Protein AF-A0A8S4A757-F1 (afdb_monomer)

pLDDT: mean 92.26, std 6.05, range [65.06, 97.44]

Structure (mmCIF, N/CA/C/O backbone):
data_AF-A0A8S4A757-F1
#
_entry.id   AF-A0A8S4A757-F1
#
loop_
_atom_site.group_PDB
_atom_site.id
_atom_site.type_symbol
_atom_site.label_atom_id
_atom_site.label_alt_id
_atom_site.label_comp_id
_atom_site.label_asym_id
_atom_site.label_entity_id
_atom_site.label_seq_id
_atom_site.pdbx_PDB_ins_code
_atom_site.Cartn_x
_atom_site.Cartn_y
_atom_site.Cartn_z
_atom_site.oc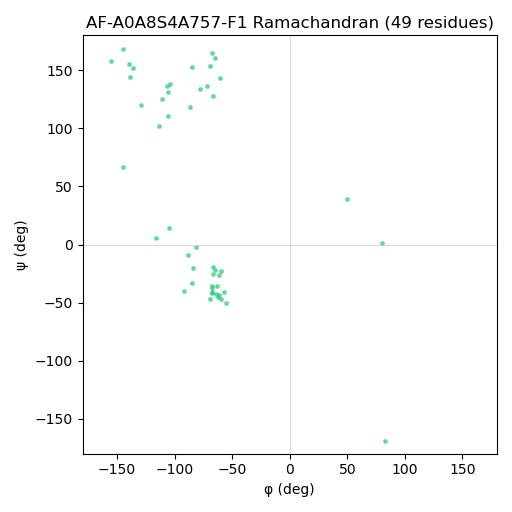cupancy
_atom_site.B_iso_or_equiv
_atom_site.auth_seq_id
_atom_site.auth_comp_id
_atom_site.auth_asym_id
_atom_site.auth_atom_id
_atom_site.pdbx_PDB_model_num
ATOM 1 N N . PHE A 1 1 ? -18.423 -1.802 0.134 1.00 67.06 1 PHE A N 1
ATOM 2 C CA . PHE A 1 1 ? -18.107 -1.619 1.566 1.00 67.06 1 PHE A CA 1
ATOM 3 C C . PHE A 1 1 ? -18.787 -2.748 2.313 1.00 67.06 1 PHE A C 1
ATOM 5 O O . PHE A 1 1 ? -19.967 -2.958 2.067 1.00 67.06 1 PHE A O 1
ATOM 12 N N . ILE A 1 2 ? -18.046 -3.516 3.113 1.00 83.31 2 ILE A N 1
ATOM 13 C CA . ILE A 1 2 ? -18.606 -4.619 3.902 1.00 83.31 2 ILE A CA 1
ATOM 14 C C . ILE A 1 2 ? -18.634 -4.132 5.354 1.00 83.31 2 ILE A C 1
ATOM 16 O O . ILE A 1 2 ? -17.556 -3.915 5.909 1.00 83.31 2 ILE A O 1
ATOM 20 N N . PRO A 1 3 ? -19.816 -3.879 5.940 1.00 84.44 3 PRO A N 1
ATOM 21 C CA . PRO A 1 3 ? -19.907 -3.449 7.327 1.00 84.44 3 PRO A CA 1
ATOM 22 C C . PRO A 1 3 ? -19.523 -4.598 8.274 1.00 84.44 3 PRO A C 1
ATOM 24 O O . PRO A 1 3 ? -19.683 -5.770 7.914 1.00 84.44 3 PRO A O 1
ATOM 27 N N . PRO A 1 4 ? -19.029 -4.290 9.484 1.00 90.75 4 PRO A N 1
ATOM 28 C CA . PRO A 1 4 ? -18.778 -5.310 10.492 1.00 90.75 4 PRO A CA 1
ATOM 29 C C . PRO A 1 4 ? -20.079 -6.030 10.853 1.00 90.75 4 PRO A C 1
ATOM 31 O O . PRO A 1 4 ? -21.148 -5.425 10.926 1.00 90.75 4 PRO A O 1
ATOM 34 N N . THR A 1 5 ? -19.989 -7.336 11.104 1.00 93.69 5 THR A N 1
ATOM 35 C CA . THR A 1 5 ? -21.146 -8.124 11.547 1.00 93.69 5 THR A CA 1
ATOM 36 C C . THR A 1 5 ? -21.595 -7.706 12.948 1.00 93.69 5 THR A C 1
ATOM 38 O O . THR A 1 5 ? -22.797 -7.606 13.183 1.00 93.69 5 THR A O 1
ATOM 41 N N . LYS A 1 6 ? -20.645 -7.447 13.864 1.00 93.94 6 LYS A N 1
ATOM 42 C CA . LYS A 1 6 ? -20.829 -6.857 15.205 1.00 93.94 6 LYS A CA 1
ATOM 43 C C . LYS A 1 6 ? -19.527 -6.181 15.670 1.00 93.94 6 LYS A C 1
ATOM 45 O O . LYS A 1 6 ? -18.448 -6.587 15.246 1.00 93.94 6 LYS A O 1
ATOM 50 N N . GLY A 1 7 ? -19.629 -5.235 16.606 1.00 94.31 7 GLY A N 1
ATOM 51 C CA . GLY A 1 7 ? -18.481 -4.625 17.293 1.00 94.3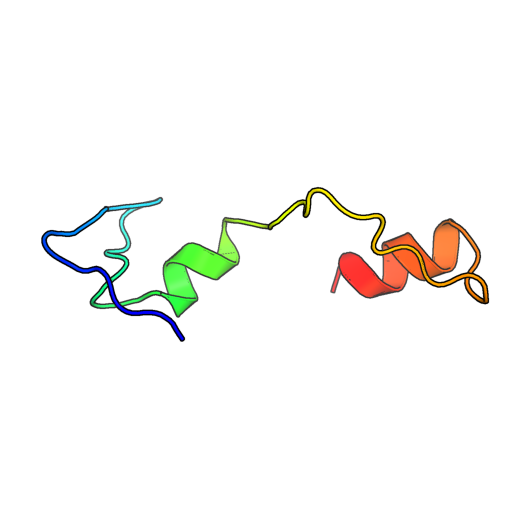1 7 GLY A CA 1
ATOM 52 C C . GLY A 1 7 ? -17.796 -3.494 16.520 1.00 94.31 7 GLY A C 1
ATOM 53 O O . GLY A 1 7 ? -18.323 -3.004 15.523 1.00 94.31 7 GLY A O 1
ATOM 54 N N . THR A 1 8 ? -16.628 -3.076 17.014 1.00 95.81 8 THR A N 1
ATOM 55 C CA . THR A 1 8 ? -15.792 -2.035 16.400 1.00 95.81 8 THR A CA 1
ATOM 56 C C . THR A 1 8 ? -14.297 -2.326 16.579 1.00 95.81 8 THR A C 1
ATOM 58 O O . THR A 1 8 ? -13.914 -3.210 17.347 1.00 95.81 8 THR A O 1
ATOM 61 N N . ALA A 1 9 ? -13.456 -1.579 15.866 1.00 94.56 9 ALA A N 1
ATOM 62 C CA . ALA A 1 9 ? -12.007 -1.560 16.003 1.00 94.56 9 ALA A CA 1
ATOM 63 C C . ALA A 1 9 ? -11.484 -0.120 15.901 1.00 94.56 9 ALA A C 1
ATOM 65 O O . ALA A 1 9 ? -11.988 0.676 15.108 1.00 94.56 9 ALA A O 1
ATOM 66 N N . ILE A 1 10 ? -10.437 0.185 16.671 1.00 95.81 10 ILE A N 1
ATOM 67 C CA . ILE A 1 10 ? -9.765 1.487 16.664 1.00 95.81 10 ILE A CA 1
ATOM 68 C C . ILE A 1 10 ? -8.371 1.313 16.068 1.00 95.81 10 ILE A C 1
ATOM 70 O O . ILE A 1 10 ? -7.584 0.496 16.544 1.00 95.81 10 ILE A O 1
ATOM 74 N N . ILE A 1 11 ? -8.058 2.095 15.038 1.00 95.38 11 ILE A N 1
ATOM 75 C CA . ILE A 1 11 ? -6.768 2.075 14.347 1.00 95.38 11 ILE A CA 1
ATOM 76 C C . ILE A 1 11 ? -6.252 3.505 14.265 1.00 95.38 11 ILE A C 1
ATOM 78 O O . ILE A 1 11 ? -6.908 4.374 13.694 1.00 95.38 11 ILE A O 1
ATOM 82 N N . ASN A 1 12 ? -5.077 3.752 14.848 1.00 94.62 12 ASN A N 1
ATOM 83 C CA . ASN A 1 12 ? -4.458 5.082 14.907 1.00 94.62 12 ASN A CA 1
ATOM 84 C C . ASN A 1 12 ? -5.416 6.178 15.415 1.00 94.62 12 ASN A C 1
ATOM 86 O O . ASN A 1 12 ? -5.424 7.295 14.907 1.00 94.62 12 ASN A O 1
ATOM 90 N N . GLY A 1 13 ? -6.246 5.838 16.409 1.00 95.25 13 GLY A N 1
ATOM 91 C CA . GLY A 1 13 ? -7.225 6.750 17.009 1.00 95.25 13 GLY A CA 1
ATOM 92 C C . GLY A 1 13 ? -8.523 6.930 16.216 1.00 95.25 13 GLY A C 1
ATOM 93 O O . GLY A 1 13 ? -9.387 7.678 16.661 1.00 95.25 13 GLY A O 1
ATOM 94 N N . TYR A 1 14 ? -8.690 6.244 15.082 1.00 96.19 14 TYR A N 1
ATOM 95 C CA . TYR A 1 14 ? -9.914 6.274 14.282 1.00 96.19 14 TYR A CA 1
ATOM 96 C C . TYR A 1 14 ? -10.713 4.984 14.449 1.00 96.19 14 TYR A C 1
ATOM 98 O O . TYR A 1 14 ? -10.172 3.886 14.305 1.00 96.19 14 TYR A O 1
ATOM 106 N N . ASP A 1 15 ? -12.007 5.123 14.716 1.00 95.31 15 ASP A N 1
ATOM 107 C CA . ASP A 1 15 ? -12.960 4.016 14.735 1.00 95.31 15 ASP A CA 1
ATOM 108 C C . ASP A 1 15 ? -13.350 3.617 13.296 1.00 95.31 15 ASP A C 1
ATOM 110 O O . ASP A 1 15 ? -13.621 4.474 12.447 1.00 95.31 15 ASP A O 1
ATOM 114 N N . ILE A 1 16 ? -13.355 2.314 12.994 1.00 93.19 16 ILE A N 1
ATOM 115 C CA . ILE A 1 16 ? -13.647 1.794 11.644 1.00 93.19 16 ILE A CA 1
ATOM 116 C C . ILE A 1 16 ? -15.096 2.029 11.187 1.00 93.19 16 ILE A C 1
ATOM 118 O O . ILE A 1 16 ? -15.347 2.062 9.980 1.00 93.19 16 ILE A O 1
ATOM 122 N N . CYS A 1 17 ? -16.038 2.166 12.121 1.00 93.38 17 CYS A N 1
ATOM 123 C CA . CYS A 1 17 ? -17.453 2.415 11.865 1.00 93.38 17 CYS A CA 1
ATOM 124 C C . CYS A 1 17 ? -17.733 3.910 11.686 1.00 93.38 17 CYS A C 1
ATOM 126 O O . CYS A 1 17 ? -18.595 4.269 10.886 1.00 93.38 17 CYS A O 1
ATOM 128 N N . GLU A 1 18 ? -16.995 4.776 12.386 1.00 94.00 18 GLU A N 1
ATOM 129 C CA . GLU A 1 18 ? -17.198 6.230 12.333 1.00 94.00 18 GLU A CA 1
ATOM 130 C C . GLU A 1 18 ? -16.338 6.924 11.267 1.00 94.00 18 GLU A C 1
ATOM 132 O O . GLU A 1 18 ? -16.809 7.830 10.580 1.00 94.00 18 GLU A O 1
ATOM 137 N N . ASN A 1 19 ? -15.074 6.515 11.095 1.00 93.75 19 ASN A N 1
ATOM 138 C CA . ASN A 1 19 ? -14.131 7.191 10.201 1.00 93.75 19 ASN A CA 1
ATOM 139 C C . ASN A 1 19 ? -13.168 6.228 9.491 1.00 93.75 19 ASN A C 1
ATOM 141 O O . ASN A 1 19 ? -11.941 6.282 9.639 1.00 93.75 19 ASN A O 1
ATOM 145 N N . ILE A 1 20 ? -13.723 5.391 8.612 1.00 92.19 20 ILE A N 1
ATOM 146 C CA . ILE A 1 20 ? -12.924 4.469 7.793 1.00 92.19 20 ILE A CA 1
ATOM 147 C C . ILE A 1 20 ? -11.936 5.190 6.858 1.00 92.19 20 ILE A C 1
ATOM 149 O O . ILE A 1 20 ? -10.903 4.631 6.488 1.00 92.19 20 ILE A O 1
ATOM 153 N N . ALA A 1 21 ? -12.227 6.434 6.466 1.00 92.88 21 ALA A N 1
ATOM 154 C CA . ALA A 1 21 ? -11.332 7.227 5.629 1.00 92.88 21 ALA A CA 1
ATOM 155 C C . ALA A 1 21 ? -10.042 7.603 6.377 1.00 92.88 21 ALA A C 1
ATOM 157 O O . ALA A 1 21 ? -8.960 7.498 5.804 1.00 92.88 21 ALA A O 1
ATOM 158 N N . GLY A 1 22 ? -10.142 7.984 7.656 1.00 94.69 22 GLY A N 1
ATOM 159 C CA . GLY A 1 22 ? -8.997 8.248 8.532 1.00 94.69 22 GLY A CA 1
ATOM 160 C C . GLY A 1 22 ? -8.133 7.006 8.740 1.00 94.69 22 GLY A C 1
ATOM 161 O O . GLY A 1 22 ? -6.922 7.065 8.540 1.00 94.69 22 GLY A O 1
ATOM 162 N N . VAL A 1 23 ? -8.767 5.859 9.007 1.00 94.75 23 VAL A N 1
ATOM 163 C CA . VAL A 1 23 ? -8.087 4.557 9.121 1.00 94.75 23 VAL A CA 1
ATOM 164 C C . VAL A 1 23 ? -7.265 4.248 7.862 1.00 94.75 23 VAL A C 1
ATOM 166 O O . VAL A 1 23 ? -6.070 3.952 7.948 1.00 94.75 23 VAL A O 1
ATOM 169 N N . ARG A 1 24 ? -7.877 4.379 6.675 1.00 92.88 24 ARG A N 1
ATOM 170 C CA . ARG A 1 24 ? -7.251 4.055 5.379 1.00 92.88 24 ARG A CA 1
ATOM 171 C C . ARG A 1 24 ? -6.061 4.934 5.006 1.00 92.88 24 ARG A C 1
ATOM 173 O O . ARG A 1 24 ? -5.233 4.486 4.230 1.00 92.88 24 ARG A O 1
ATOM 180 N N . LYS A 1 25 ? -5.925 6.140 5.564 1.00 92.81 25 LYS A N 1
ATOM 181 C CA . LYS A 1 25 ? -4.727 6.974 5.336 1.00 92.81 25 LYS A CA 1
ATOM 182 C C . LYS A 1 25 ? -3.455 6.373 5.933 1.00 92.81 25 LYS A C 1
ATOM 184 O O . LYS A 1 25 ? -2.361 6.772 5.556 1.00 92.81 25 LYS A O 1
ATOM 189 N N . SER A 1 26 ? -3.603 5.455 6.883 1.00 92.38 26 SER A N 1
ATOM 190 C CA . SER A 1 26 ? -2.495 4.861 7.633 1.00 92.38 26 SER A CA 1
ATOM 191 C C . SER A 1 26 ? -2.334 3.357 7.406 1.00 92.38 26 SER A C 1
ATOM 193 O O . SER A 1 26 ? -1.522 2.719 8.069 1.00 92.38 26 SER A O 1
ATOM 195 N N . LEU A 1 27 ? -3.116 2.785 6.486 1.00 91.44 27 LE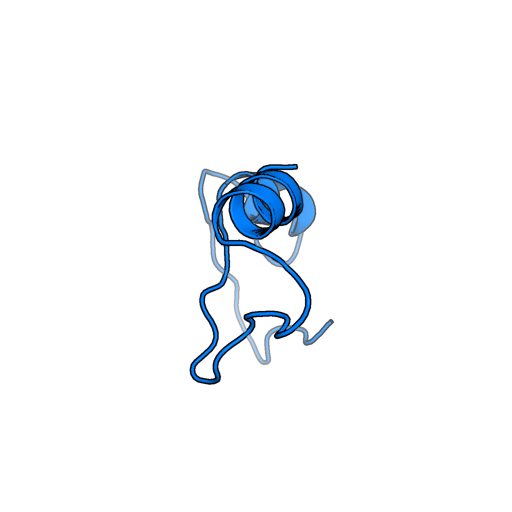U A N 1
ATOM 196 C CA . LEU A 1 27 ? -3.124 1.360 6.183 1.00 91.44 27 LEU A CA 1
ATOM 197 C C . LEU A 1 27 ? -3.150 1.116 4.677 1.00 91.44 27 LEU A C 1
ATOM 199 O O . LEU A 1 27 ? -3.706 1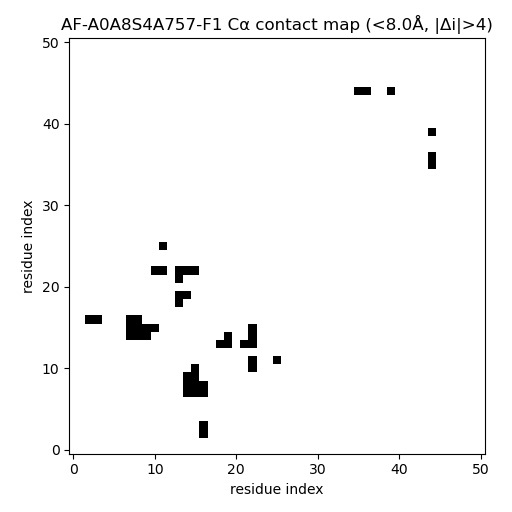.890 3.904 1.00 91.44 27 LEU A O 1
ATOM 203 N N . SER A 1 28 ? -2.600 -0.020 4.266 1.00 88.00 28 SER A N 1
ATOM 204 C CA . SER A 1 28 ? -2.637 -0.501 2.885 1.00 88.00 28 SER A CA 1
ATOM 205 C C . SER A 1 28 ? -2.880 -2.009 2.877 1.00 88.00 28 SER A C 1
ATOM 207 O O . SER A 1 28 ? -2.601 -2.692 3.861 1.00 88.00 28 SER A O 1
ATOM 209 N N . LEU A 1 29 ? -3.438 -2.529 1.784 1.00 89.31 29 LEU A N 1
ATOM 210 C CA . LEU A 1 29 ? -3.778 -3.944 1.641 1.00 89.31 29 LEU A CA 1
ATOM 211 C C . LEU A 1 29 ? -2.792 -4.632 0.693 1.00 89.31 29 LEU A C 1
ATOM 213 O O . LEU A 1 29 ? -2.526 -4.114 -0.387 1.00 89.31 29 LEU A O 1
ATOM 217 N N . CYS A 1 30 ? -2.330 -5.826 1.066 1.00 90.88 30 CYS A N 1
ATOM 218 C CA . CYS A 1 30 ? -1.619 -6.742 0.176 1.00 90.88 30 CYS A CA 1
ATOM 219 C C . CYS A 1 30 ? -2.492 -7.991 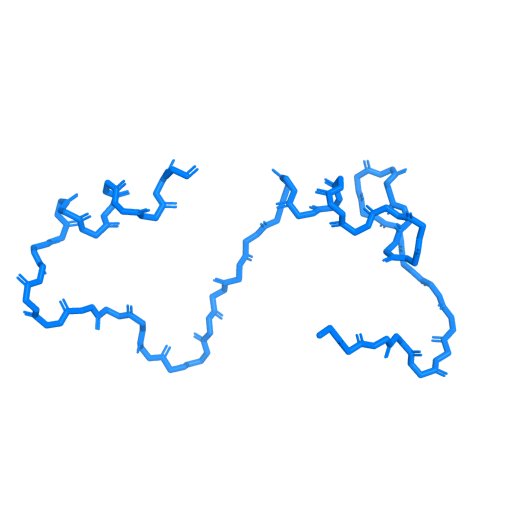-0.044 1.00 90.88 30 CYS A C 1
ATOM 221 O O . CYS A 1 30 ? -2.613 -8.811 0.871 1.00 90.88 30 CYS A O 1
ATOM 223 N N . PRO A 1 31 ? -3.186 -8.111 -1.190 1.00 91.31 31 PRO A N 1
ATOM 224 C CA . PRO A 1 31 ? -4.025 -9.269 -1.484 1.00 91.31 31 PRO A CA 1
ATOM 225 C C . PRO A 1 31 ? -3.217 -10.565 -1.625 1.00 91.31 31 PRO A C 1
ATOM 227 O O . PRO A 1 31 ? -2.021 -10.546 -1.891 1.00 91.31 31 PRO A O 1
ATOM 230 N N . GLN A 1 32 ? -3.895 -11.710 -1.494 1.00 94.81 32 GLN A N 1
ATOM 231 C CA . GLN A 1 32 ? -3.275 -13.024 -1.712 1.00 94.81 32 GLN A CA 1
ATOM 232 C C . GLN A 1 32 ? -2.893 -13.258 -3.182 1.00 94.81 32 GLN A C 1
ATOM 234 O O . GLN A 1 32 ? -1.904 -13.929 -3.467 1.00 94.81 32 GLN A O 1
ATOM 239 N N . HIS A 1 33 ? -3.702 -12.756 -4.117 1.00 92.81 33 HIS A N 1
ATOM 240 C CA . HIS A 1 33 ? -3.416 -12.859 -5.543 1.00 92.81 33 HIS A CA 1
ATOM 241 C C . HIS A 1 33 ? -2.501 -11.719 -5.989 1.00 92.81 33 HIS A C 1
ATOM 243 O O . HIS A 1 3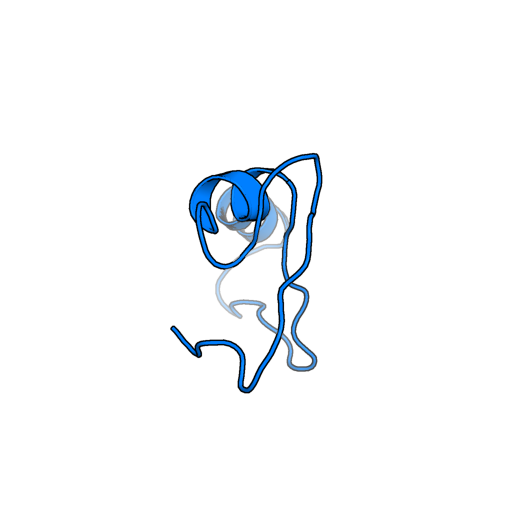3 ? -2.511 -10.631 -5.415 1.00 92.81 33 HIS A O 1
ATOM 249 N N . ASN A 1 34 ? -1.732 -11.975 -7.044 1.00 89.25 34 ASN A N 1
ATOM 250 C CA . ASN A 1 34 ? -0.837 -10.982 -7.610 1.00 89.25 34 ASN A CA 1
ATOM 251 C C . ASN A 1 34 ? -1.639 -9.823 -8.227 1.00 89.25 34 ASN A C 1
ATOM 253 O O . ASN A 1 34 ? -2.526 -10.058 -9.045 1.00 89.25 34 ASN A O 1
ATOM 257 N N . ILE A 1 35 ? -1.316 -8.590 -7.831 1.00 92.06 35 ILE A N 1
ATOM 258 C CA . ILE A 1 35 ? -1.938 -7.353 -8.334 1.00 92.06 35 ILE A CA 1
ATOM 259 C C . ILE A 1 35 ? -1.036 -6.586 -9.310 1.00 92.06 35 ILE A C 1
ATOM 261 O O . ILE A 1 35 ? -1.268 -5.406 -9.571 1.00 92.06 35 ILE A O 1
ATOM 265 N N . LEU A 1 36 ? 0.019 -7.229 -9.815 1.00 93.56 36 LEU A N 1
ATOM 266 C CA . LEU A 1 36 ? 0.873 -6.650 -10.843 1.00 93.56 36 LEU A CA 1
ATOM 267 C C . LEU A 1 36 ? 0.140 -6.614 -12.193 1.00 93.56 36 LEU A C 1
ATOM 269 O O . LEU A 1 36 ? -0.510 -7.572 -12.601 1.00 93.56 36 LEU A O 1
ATOM 273 N N . PHE A 1 37 ? 0.270 -5.487 -12.880 1.00 94.75 37 PHE A N 1
ATOM 274 C CA . PHE A 1 37 ? -0.142 -5.260 -14.252 1.00 94.75 37 PHE A CA 1
ATOM 275 C C . PHE A 1 37 ? 0.980 -5.684 -15.203 1.00 94.75 37 PHE A C 1
ATOM 277 O O . PHE A 1 37 ? 2.048 -5.078 -15.215 1.00 94.75 37 PHE A O 1
ATOM 284 N N . ASP A 1 38 ? 0.719 -6.659 -16.069 1.00 95.06 38 ASP A N 1
ATOM 285 C CA . ASP A 1 3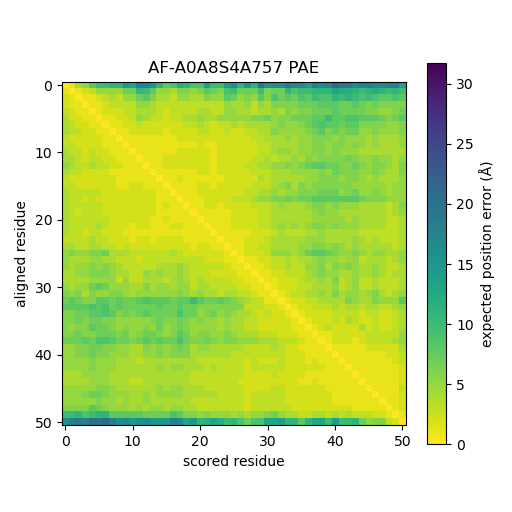8 ? 1.742 -7.226 -16.965 1.00 95.06 38 ASP A CA 1
ATOM 286 C C . ASP A 1 38 ? 2.389 -6.204 -17.918 1.00 95.06 38 ASP A C 1
ATOM 288 O O . ASP A 1 38 ? 3.500 -6.405 -18.403 1.00 95.06 38 ASP A O 1
ATOM 292 N N . VAL A 1 39 ? 1.699 -5.093 -18.187 1.00 96.81 39 VAL A N 1
ATOM 293 C CA . VAL A 1 39 ? 2.142 -4.038 -19.111 1.00 96.81 39 VAL A CA 1
ATOM 294 C C . VAL A 1 39 ? 3.009 -2.962 -18.457 1.00 96.81 39 VAL A C 1
ATOM 296 O O . VAL A 1 39 ? 3.543 -2.114 -19.166 1.00 96.81 39 VAL A O 1
ATOM 299 N N . LEU A 1 40 ? 3.128 -2.955 -17.126 1.00 97.12 40 LEU A N 1
ATOM 300 C CA . LEU A 1 40 ? 3.877 -1.933 -16.400 1.00 97.12 40 LEU A CA 1
ATOM 301 C C . LEU A 1 40 ? 5.226 -2.479 -15.927 1.00 97.12 40 LEU A C 1
ATOM 303 O O . LEU A 1 40 ? 5.338 -3.570 -15.369 1.00 97.12 40 LEU A O 1
ATOM 307 N N . THR A 1 41 ? 6.265 -1.665 -16.054 1.00 97.44 41 THR A N 1
ATOM 308 C CA . THR A 1 41 ? 7.555 -1.918 -15.410 1.00 97.44 41 THR A CA 1
ATOM 309 C C . THR A 1 41 ? 7.441 -1.806 -13.887 1.00 97.44 41 THR A C 1
ATOM 311 O O . THR A 1 41 ? 6.498 -1.227 -13.341 1.00 97.44 41 THR A O 1
ATOM 314 N N . VAL A 1 42 ? 8.446 -2.306 -13.160 1.00 95.75 42 VAL A N 1
ATOM 315 C CA . VAL A 1 42 ? 8.507 -2.184 -11.689 1.00 95.75 42 VAL A CA 1
ATOM 316 C C . VAL A 1 42 ? 8.443 -0.719 -11.239 1.00 95.75 42 VAL A C 1
ATOM 318 O O . VAL A 1 42 ? 7.743 -0.390 -10.284 1.00 95.75 42 VAL A O 1
ATOM 321 N N . LYS A 1 43 ? 9.136 0.188 -11.943 1.00 96.88 43 LYS A N 1
ATOM 322 C CA . LYS A 1 43 ? 9.134 1.621 -11.615 1.00 96.88 43 LYS A CA 1
ATOM 323 C C . LYS A 1 43 ? 7.741 2.234 -11.770 1.00 96.88 43 LYS A C 1
ATOM 325 O O . LYS A 1 43 ? 7.332 3.016 -10.917 1.00 96.88 43 LYS A O 1
ATOM 330 N N . GLU A 1 44 ? 7.026 1.887 -12.836 1.00 97.12 44 GLU A N 1
ATOM 331 C CA . GLU A 1 44 ? 5.669 2.386 -13.090 1.00 97.12 44 GLU A CA 1
ATOM 332 C C . GLU A 1 44 ? 4.669 1.856 -12.062 1.00 97.12 44 GLU A C 1
ATOM 334 O O . GLU A 1 44 ? 3.837 2.622 -11.586 1.00 97.12 44 GLU A O 1
ATOM 339 N N . HIS A 1 45 ? 4.807 0.599 -11.631 1.00 95.94 45 HIS A N 1
ATOM 340 C CA . HIS A 1 45 ? 4.017 0.052 -10.526 1.00 95.94 45 HIS A CA 1
ATOM 341 C C . HIS A 1 45 ? 4.209 0.824 -9.224 1.00 95.94 45 HIS A C 1
ATOM 343 O O . HIS A 1 45 ? 3.229 1.169 -8.565 1.00 95.94 45 HIS A O 1
ATOM 349 N N . LEU A 1 46 ? 5.459 1.119 -8.854 1.00 94.50 46 LEU A N 1
ATOM 350 C CA . LEU A 1 46 ? 5.746 1.904 -7.652 1.00 94.50 46 LEU A CA 1
ATOM 351 C C . LEU A 1 46 ? 5.132 3.303 -7.752 1.00 94.50 46 LEU A C 1
ATOM 353 O O . LEU A 1 46 ? 4.510 3.763 -6.802 1.00 94.50 46 LEU A O 1
ATOM 357 N N . TRP A 1 47 ? 5.245 3.954 -8.912 1.00 94.94 47 TRP A N 1
ATOM 358 C CA . TRP A 1 47 ? 4.610 5.252 -9.154 1.00 94.94 47 TRP A CA 1
ATOM 359 C C . TRP A 1 47 ? 3.080 5.202 -9.100 1.00 94.94 47 TRP A C 1
ATOM 361 O O . TRP A 1 47 ? 2.464 6.160 -8.637 1.00 94.94 47 TRP A O 1
ATOM 371 N N . PHE A 1 48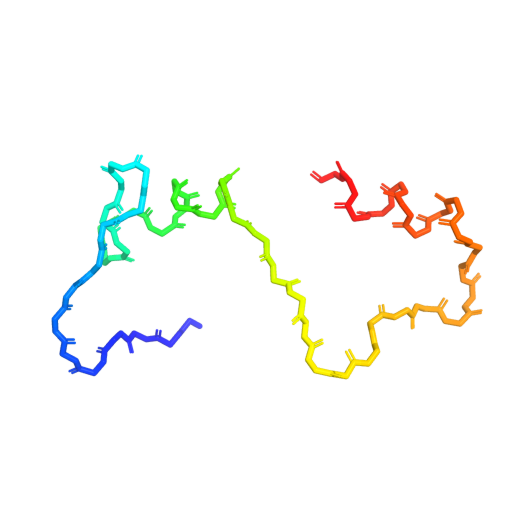 ? 2.471 4.112 -9.566 1.00 93.88 48 PHE A N 1
ATOM 372 C CA . PHE A 1 48 ? 1.025 3.923 -9.541 1.00 93.88 48 PHE A CA 1
ATOM 373 C C . PHE A 1 48 ? 0.492 3.743 -8.113 1.00 93.88 48 PHE A C 1
ATOM 375 O O . PHE A 1 48 ? -0.473 4.406 -7.747 1.00 93.88 48 PHE A O 1
ATOM 382 N N . PHE A 1 49 ? 1.128 2.888 -7.301 1.00 91.25 49 PHE A N 1
ATOM 383 C CA . PHE A 1 49 ? 0.665 2.568 -5.942 1.00 91.25 49 PHE A CA 1
ATOM 384 C C . PHE A 1 49 ? 1.113 3.559 -4.859 1.00 91.25 49 PHE A C 1
ATOM 386 O O . PHE A 1 49 ? 0.511 3.584 -3.791 1.00 91.25 49 PHE A O 1
ATOM 393 N N . ALA A 1 50 ? 2.168 4.347 -5.089 1.00 88.06 50 ALA A N 1
ATOM 394 C CA . ALA A 1 50 ? 2.659 5.322 -4.110 1.00 88.06 50 ALA A CA 1
ATOM 395 C C . ALA A 1 50 ? 1.874 6.651 -4.092 1.00 88.06 50 ALA A C 1
ATOM 397 O O . ALA A 1 50 ? 2.216 7.534 -3.302 1.00 88.06 50 ALA A O 1
ATOM 398 N N . ARG A 1 51 ? 0.869 6.821 -4.963 1.00 65.06 51 ARG A N 1
ATOM 399 C CA . ARG A 1 51 ? -0.078 7.951 -4.928 1.00 65.06 51 ARG A CA 1
ATOM 400 C C . ARG A 1 51 ? -1.293 7.624 -4.075 1.00 65.06 51 ARG A C 1
ATOM 402 O O . ARG A 1 51 ? -1.794 8.582 -3.447 1.00 65.06 51 ARG A O 1
#

Secon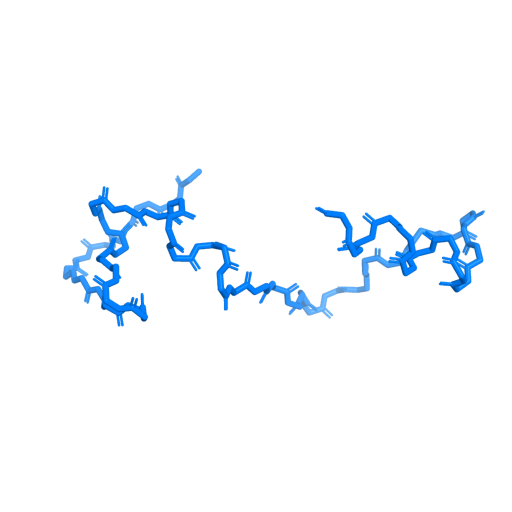dary structure (DSSP, 8-state):
----SS---EETTEETTT-HHHHHTT-----SS----TTS-HHHHHHHHT-

Organism: NCBI:txid100452

Radius of gyration: 14.96 Å; Cα contacts (8 Å, |Δi|>4): 24; chains: 1; bounding box: 30×21×36 Å

Foldseek 3Di:
DDDDPDDWDAAPNDICVPCVVVNVVVDDDDDPDDPDDPPDDPVVVCVVVVD

Solvent-accessible surface area (backbone atoms only — not comparable to full-atom values): 3606 Å² total; per-residue (Å²): 136,83,76,74,94,73,85,83,53,75,44,98,88,24,40,56,87,82,32,48,68,65,34,50,77,78,53,84,86,83,70,94,63,86,83,79,57,92,90,53,54,73,69,53,48,52,61,64,73,73,109

Sequence (51 aa):
FIPPTKGTAIINGYDICENIAGVRKSLSLCPQHNILFDVLTVKEHLWFFAR

Mean predicted aligned error: 4.1 Å

InterPro domains:
  IPR026082 ABC transporter A [PTHR19229] (2-51)
  IPR027417 P-loop containing nucleoside triphosphate hydrolase [G3DSA:3.40.50.300] (1-51)
  IPR027417 P-loop containing nucleoside triphosphate hydrolase [SSF52540] (2-50)